Protein AF-A0A7W0HG84-F1 (afdb_monomer_lite)

Foldseek 3Di:
DADAPVQWDFDDDDPDGFTWGWYDDPQKIWTWTADPQGKIKIKIWHPPADPPRWTKIKIKIDDCDPDDDPPTDNDIDIDIDTHDDPDD

Sequence (88 aa):
SIDTQDGTADAVGGTSKAHITVRVVGNYLHLMQMDPYGALYVTTVFNTETRAGKLQAVHTRHEFTPVSVPGFTSRPEQYYGECETPAK

Structure (mmCIF, N/CA/C/O backbone):
data_AF-A0A7W0HG84-F1
#
_entry.id   AF-A0A7W0HG84-F1
#
loop_
_atom_site.group_PDB
_atom_site.id
_atom_site.type_symbol
_atom_site.label_atom_id
_atom_site.label_alt_id
_atom_site.label_comp_id
_atom_site.label_asym_id
_atom_site.label_entity_id
_atom_site.label_seq_id
_atom_site.pdbx_PDB_ins_code
_atom_site.Cartn_x
_atom_site.Cartn_y
_atom_site.Cartn_z
_atom_site.occupancy
_atom_site.B_iso_or_equiv
_atom_site.auth_seq_id
_atom_site.auth_comp_id
_atom_site.auth_asym_id
_atom_site.auth_atom_id
_atom_site.pdbx_PDB_model_num
ATOM 1 N N . SER A 1 1 ? -10.630 9.876 -1.877 1.00 66.00 1 SER A N 1
ATOM 2 C CA . SER A 1 1 ? -11.867 9.170 -1.479 1.00 66.00 1 SER A CA 1
ATOM 3 C C . SER A 1 1 ? -11.650 7.685 -1.711 1.00 66.00 1 SER A C 1
ATOM 5 O O . SER A 1 1 ? -10.906 7.368 -2.634 1.00 66.00 1 SER A O 1
ATOM 7 N N . ILE A 1 2 ? -12.219 6.807 -0.882 1.00 69.38 2 ILE A N 1
ATOM 8 C CA . ILE A 1 2 ? -12.126 5.346 -1.040 1.00 69.38 2 ILE A CA 1
ATOM 9 C C . ILE A 1 2 ? -13.540 4.821 -1.279 1.00 69.38 2 ILE A C 1
ATOM 11 O O . ILE A 1 2 ? -14.396 4.981 -0.412 1.00 69.38 2 ILE A O 1
ATOM 15 N N . ASP A 1 3 ? -13.765 4.201 -2.432 1.00 74.94 3 ASP A N 1
ATOM 16 C CA . ASP A 1 3 ? -15.002 3.514 -2.784 1.00 74.94 3 ASP A CA 1
ATOM 17 C C . ASP A 1 3 ? -14.790 1.999 -2.688 1.00 74.94 3 ASP A C 1
ATOM 19 O O . ASP A 1 3 ? -14.071 1.382 -3.477 1.00 74.94 3 ASP A O 1
ATOM 23 N N . THR A 1 4 ? -15.398 1.384 -1.680 1.00 71.69 4 THR A N 1
ATOM 24 C CA . THR A 1 4 ? -15.312 -0.063 -1.464 1.00 71.69 4 THR A CA 1
ATOM 25 C C . THR A 1 4 ? -16.371 -0.852 -2.232 1.00 71.69 4 THR A C 1
ATOM 27 O O . THR A 1 4 ? -16.252 -2.075 -2.295 1.00 71.69 4 THR A O 1
ATOM 30 N N . GLN A 1 5 ? -17.384 -0.193 -2.804 1.00 70.69 5 GLN A N 1
ATOM 31 C CA . GLN A 1 5 ? -18.432 -0.835 -3.600 1.00 70.69 5 GLN A CA 1
ATOM 32 C C . GLN A 1 5 ? -17.954 -1.044 -5.034 1.00 70.69 5 GLN A C 1
ATOM 34 O O . GLN A 1 5 ? -17.980 -2.170 -5.529 1.00 70.69 5 GLN A O 1
ATOM 39 N N . ASP A 1 6 ? -17.433 0.018 -5.645 1.00 70.94 6 ASP A N 1
ATOM 40 C CA . ASP A 1 6 ? -16.846 -0.033 -6.985 1.00 70.94 6 ASP A CA 1
ATOM 41 C C . ASP A 1 6 ? -15.391 -0.529 -6.953 1.00 70.94 6 ASP A C 1
ATOM 43 O O . ASP A 1 6 ? -14.810 -0.856 -7.988 1.00 70.94 6 ASP A O 1
ATOM 47 N N . GLY A 1 7 ? -14.795 -0.628 -5.759 1.00 76.50 7 GLY A N 1
ATOM 48 C CA . GLY A 1 7 ? -13.451 -1.164 -5.560 1.00 76.50 7 GLY A CA 1
ATOM 49 C C . GLY A 1 7 ? -12.367 -0.233 -6.094 1.00 76.50 7 GLY A C 1
ATOM 50 O O . GLY A 1 7 ? -11.363 -0.698 -6.640 1.00 76.50 7 GLY A O 1
ATOM 51 N N . THR A 1 8 ? -12.554 1.079 -5.943 1.00 76.75 8 THR A N 1
ATOM 52 C CA . THR A 1 8 ? -11.627 2.092 -6.453 1.00 76.75 8 THR A CA 1
ATOM 53 C C . THR A 1 8 ? -11.284 3.142 -5.402 1.00 76.75 8 THR A C 1
ATOM 55 O O . THR A 1 8 ? -12.058 3.447 -4.499 1.00 76.75 8 THR A O 1
ATOM 58 N N . ALA A 1 9 ? -10.088 3.711 -5.491 1.00 77.44 9 ALA A N 1
ATOM 59 C CA . ALA A 1 9 ? -9.722 4.903 -4.743 1.00 77.44 9 ALA A CA 1
ATOM 60 C C . ALA A 1 9 ? -8.857 5.823 -5.601 1.00 77.44 9 ALA A C 1
ATOM 62 O O . ALA A 1 9 ? -8.144 5.380 -6.502 1.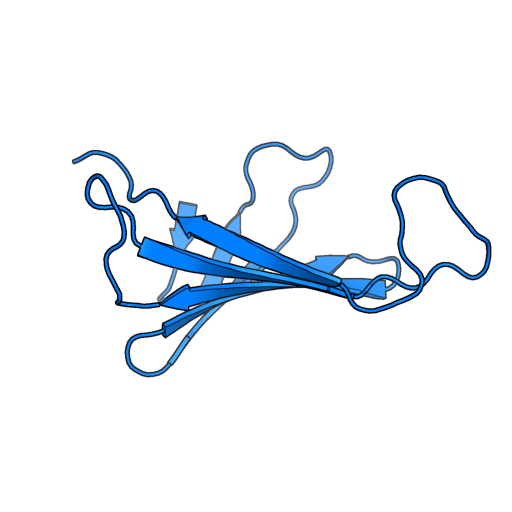00 77.44 9 ALA A O 1
ATOM 63 N N . ASP A 1 10 ? -8.894 7.105 -5.255 1.00 71.19 10 ASP A N 1
ATOM 64 C CA . ASP A 1 10 ? -8.002 8.112 -5.814 1.00 71.19 10 ASP A CA 1
ATOM 65 C C . ASP A 1 10 ? -6.996 8.550 -4.749 1.00 71.19 10 ASP A C 1
ATOM 67 O O . ASP A 1 10 ? -7.382 9.007 -3.662 1.00 71.19 10 ASP A O 1
ATOM 71 N N . ALA A 1 11 ? -5.706 8.454 -5.080 1.00 66.31 11 ALA A N 1
ATOM 72 C CA . ALA A 1 11 ? -4.647 9.081 -4.301 1.00 66.31 11 ALA A CA 1
ATOM 73 C C . ALA A 1 11 ? -4.728 10.609 -4.434 1.00 66.31 11 ALA A C 1
ATOM 75 O O . ALA A 1 11 ? -4.806 11.150 -5.538 1.00 66.31 11 ALA A O 1
ATOM 76 N N . VAL A 1 12 ? -4.653 11.315 -3.306 1.00 64.00 12 VAL A N 1
ATOM 77 C CA . VAL A 1 12 ? -4.535 12.777 -3.278 1.00 64.00 12 VAL A CA 1
ATOM 78 C C . VAL A 1 12 ? -3.074 13.116 -2.981 1.00 64.00 12 VAL A C 1
ATOM 80 O O . VAL A 1 12 ? -2.579 12.745 -1.922 1.00 64.00 12 VAL A O 1
ATOM 83 N N . GLY A 1 13 ? -2.383 13.803 -3.902 1.00 57.19 13 GLY A N 1
ATOM 84 C CA . GLY A 1 13 ? -1.034 14.343 -3.648 1.00 57.19 13 GLY A CA 1
ATOM 85 C C . GLY A 1 13 ? 0.125 13.845 -4.527 1.00 57.19 13 GLY A C 1
ATOM 86 O O . GLY A 1 13 ? 1.272 14.038 -4.140 1.00 57.19 13 GLY A O 1
ATOM 87 N N . GLY A 1 14 ? -0.127 13.251 -5.699 1.00 53.22 14 GLY A N 1
ATOM 88 C CA . GLY A 1 14 ? 0.913 12.866 -6.670 1.00 53.22 14 GLY A CA 1
ATOM 89 C C . GLY A 1 14 ? 0.697 13.477 -8.060 1.00 53.22 14 GLY A C 1
ATOM 90 O O . GLY A 1 14 ? -0.416 13.869 -8.404 1.00 53.22 14 GLY A O 1
ATOM 91 N N . THR A 1 15 ? 1.759 13.548 -8.872 1.00 45.56 15 THR A N 1
ATOM 92 C CA . THR A 1 15 ? 1.747 14.062 -10.261 1.00 45.56 15 THR A CA 1
ATOM 93 C C . THR A 1 15 ? 0.908 13.228 -11.234 1.00 45.56 15 THR A C 1
ATOM 95 O O . THR A 1 15 ? 0.625 13.688 -12.338 1.00 45.56 15 THR A O 1
ATOM 98 N N . SER A 1 16 ? 0.453 12.041 -10.838 1.00 51.81 16 SER A N 1
ATOM 99 C CA . SER A 1 16 ? -0.508 11.234 -11.584 1.00 51.81 16 SER A CA 1
ATOM 100 C C . SER A 1 16 ? -1.645 10.791 -10.663 1.00 51.81 16 SER A C 1
ATOM 102 O O . SER A 1 16 ? -1.425 10.375 -9.525 1.00 51.81 16 SER A O 1
ATOM 104 N N . LYS A 1 17 ? -2.886 10.874 -11.162 1.00 54.00 17 LYS A N 1
ATOM 105 C CA . LYS A 1 17 ? -4.010 10.149 -10.565 1.00 54.00 17 LYS A CA 1
ATOM 106 C C . LYS A 1 17 ? -3.692 8.666 -10.692 1.00 54.00 17 LYS A C 1
ATOM 108 O O . LYS A 1 17 ? -3.793 8.106 -11.782 1.00 54.00 17 LYS A O 1
ATOM 113 N N . ALA A 1 18 ? -3.243 8.056 -9.608 1.00 64.12 18 ALA A N 1
ATOM 114 C CA . ALA A 1 18 ? -3.005 6.632 -9.596 1.00 64.12 18 ALA A CA 1
ATOM 115 C C . ALA A 1 18 ? -4.349 5.930 -9.391 1.00 64.12 18 ALA A C 1
ATOM 117 O O . ALA A 1 18 ? -5.040 6.198 -8.408 1.00 64.12 18 ALA A O 1
ATOM 118 N N . HIS A 1 19 ? -4.738 5.072 -10.335 1.00 70.25 19 HIS A N 1
ATOM 119 C CA . HIS A 1 19 ? -5.926 4.243 -10.178 1.00 70.25 19 HIS A CA 1
ATOM 120 C C . HIS A 1 19 ? -5.621 3.179 -9.122 1.00 70.25 19 HIS A C 1
ATOM 122 O O . HIS A 1 19 ? -4.791 2.295 -9.346 1.00 70.25 19 HIS A O 1
ATOM 128 N N . ILE A 1 20 ? -6.245 3.299 -7.951 1.00 85.00 20 ILE A N 1
ATOM 129 C CA . ILE A 1 20 ? -6.065 2.347 -6.858 1.00 85.00 20 ILE A CA 1
ATOM 130 C C . ILE A 1 20 ? -7.216 1.355 -6.908 1.00 85.00 20 ILE A C 1
ATOM 132 O O . ILE A 1 20 ? -8.376 1.742 -6.809 1.00 85.00 20 ILE A O 1
ATOM 136 N N . THR A 1 21 ? -6.893 0.071 -7.007 1.00 89.12 21 THR A N 1
ATOM 137 C CA . THR A 1 21 ? -7.854 -1.006 -6.773 1.00 89.12 21 THR A CA 1
ATOM 138 C C . THR A 1 21 ? -8.033 -1.198 -5.274 1.00 89.12 21 THR A C 1
ATOM 140 O O . THR A 1 21 ? -7.063 -1.385 -4.538 1.00 89.12 21 THR A O 1
ATOM 143 N N . VAL A 1 22 ? -9.279 -1.177 -4.820 1.00 90.69 22 VAL A N 1
ATOM 144 C CA . VAL A 1 22 ? -9.653 -1.327 -3.416 1.00 90.69 22 VAL A CA 1
ATOM 145 C C . VAL A 1 22 ? -10.387 -2.640 -3.233 1.00 90.69 22 VAL A C 1
ATOM 147 O O . VAL A 1 22 ? -11.297 -2.973 -3.988 1.00 90.69 22 VAL A O 1
ATOM 150 N N . ARG A 1 23 ? -10.019 -3.390 -2.195 1.00 91.69 23 ARG A N 1
ATOM 151 C CA . ARG A 1 23 ? -10.743 -4.602 -1.824 1.00 91.69 23 ARG A CA 1
ATOM 152 C C . ARG A 1 23 ? -10.844 -4.744 -0.319 1.00 91.69 23 ARG A C 1
ATOM 154 O O . ARG A 1 23 ? -9.840 -4.680 0.385 1.00 91.69 23 ARG A O 1
ATOM 161 N N . VAL A 1 24 ? -12.057 -5.005 0.155 1.00 89.19 24 VAL A N 1
ATOM 162 C CA . VAL A 1 24 ? -12.304 -5.423 1.535 1.00 89.19 24 VAL A CA 1
ATOM 163 C C . VAL A 1 24 ? -12.432 -6.941 1.555 1.00 89.19 24 VAL A C 1
ATOM 165 O O . VAL A 1 24 ? -13.243 -7.510 0.824 1.00 89.19 24 VAL A O 1
ATOM 168 N N . VAL A 1 25 ? -11.610 -7.607 2.364 1.00 91.94 25 VAL A N 1
ATOM 169 C CA . VAL A 1 25 ? -11.682 -9.058 2.578 1.00 91.94 25 VAL A CA 1
ATOM 170 C C . VAL A 1 25 ? -11.686 -9.317 4.079 1.00 91.94 25 VAL A C 1
ATOM 172 O O . VAL A 1 25 ? -10.717 -9.020 4.775 1.00 91.94 25 VAL A O 1
ATOM 175 N N . GLY A 1 26 ? -12.796 -9.849 4.594 1.00 91.12 26 GLY A N 1
ATOM 176 C CA . GLY A 1 26 ? -13.015 -9.928 6.038 1.00 91.12 26 GLY A CA 1
ATOM 177 C C . GLY A 1 26 ? -13.002 -8.530 6.665 1.00 91.12 26 GLY A C 1
ATOM 178 O O . GLY A 1 26 ? -13.747 -7.658 6.228 1.00 91.12 26 GLY A O 1
ATOM 179 N N . ASN A 1 27 ? -12.121 -8.319 7.647 1.00 90.38 27 ASN A N 1
ATOM 180 C CA . ASN A 1 27 ? -11.953 -7.040 8.352 1.00 90.38 27 ASN A CA 1
ATOM 181 C C . ASN A 1 27 ? -10.696 -6.270 7.906 1.00 90.38 27 ASN A C 1
ATOM 183 O O . ASN A 1 27 ? -10.169 -5.453 8.663 1.00 90.38 27 ASN A O 1
ATOM 187 N N . TYR A 1 28 ? -10.182 -6.562 6.710 1.00 92.00 28 TYR A N 1
ATOM 188 C CA . TYR A 1 28 ? -8.977 -5.940 6.169 1.00 92.00 28 TYR A CA 1
ATOM 189 C C . TYR A 1 28 ? -9.311 -5.144 4.912 1.00 92.00 28 TYR A C 1
ATOM 191 O O . TYR A 1 28 ? -10.027 -5.626 4.030 1.00 92.00 28 TYR A O 1
ATOM 199 N N . LEU A 1 29 ? -8.773 -3.927 4.835 1.00 92.81 29 LEU A N 1
ATOM 200 C CA . LEU A 1 29 ? -8.859 -3.073 3.656 1.00 92.81 29 LEU A CA 1
ATOM 201 C C . LEU A 1 29 ? -7.525 -3.126 2.917 1.00 92.81 29 LEU A C 1
ATOM 203 O O . LEU A 1 29 ? -6.489 -2.752 3.464 1.00 92.81 29 LEU A O 1
ATOM 207 N N . HIS A 1 30 ? -7.565 -3.559 1.664 1.00 92.56 30 HIS A N 1
ATOM 208 C CA . HIS A 1 30 ? -6.412 -3.604 0.781 1.00 92.56 30 HIS A CA 1
ATOM 209 C C . HIS A 1 30 ? -6.537 -2.516 -0.281 1.00 92.56 30 HIS A C 1
ATOM 211 O O . HIS A 1 30 ? -7.559 -2.420 -0.962 1.00 92.56 30 HIS A O 1
ATOM 217 N N . LEU A 1 31 ? -5.481 -1.723 -0.431 1.00 92.19 31 LEU A N 1
ATOM 218 C CA . LEU A 1 31 ? -5.323 -0.726 -1.479 1.00 92.19 31 LEU A CA 1
ATOM 219 C C . LEU A 1 31 ? -4.138 -1.138 -2.344 1.00 92.19 31 LEU A C 1
ATOM 221 O O . LEU A 1 31 ? -3.021 -1.255 -1.840 1.00 92.19 31 LEU A O 1
ATOM 225 N N . MET A 1 32 ? -4.382 -1.368 -3.628 1.00 91.12 32 MET A N 1
ATOM 226 C CA . MET A 1 32 ? -3.372 -1.783 -4.592 1.00 91.12 32 MET A CA 1
ATOM 227 C C . MET A 1 32 ? -3.237 -0.726 -5.679 1.00 91.12 32 MET A C 1
ATOM 229 O O . MET A 1 32 ? -4.185 -0.450 -6.410 1.00 91.12 32 MET A O 1
ATOM 233 N N . GLN A 1 33 ? -2.044 -0.160 -5.797 1.00 88.12 33 GLN A N 1
ATOM 234 C CA . GLN A 1 33 ? -1.698 0.803 -6.829 1.00 88.12 33 GLN A CA 1
ATOM 235 C C . GLN A 1 33 ? -0.683 0.178 -7.778 1.00 88.12 33 GLN A C 1
ATOM 237 O O . GLN A 1 33 ? 0.355 -0.323 -7.344 1.00 88.12 33 GLN A O 1
ATOM 242 N N . MET A 1 34 ? -0.976 0.247 -9.072 1.00 85.62 34 MET A N 1
ATOM 243 C CA . MET A 1 34 ? -0.077 -0.188 -10.136 1.00 85.62 34 MET A CA 1
ATOM 244 C C . MET A 1 34 ? 0.388 1.034 -10.914 1.00 85.62 34 MET A C 1
ATOM 246 O O . MET A 1 34 ? -0.415 1.897 -11.269 1.00 85.62 34 MET A O 1
ATOM 250 N N . ASP A 1 35 ? 1.684 1.098 -11.175 1.00 79.69 35 ASP A N 1
ATOM 251 C CA . ASP A 1 35 ? 2.299 2.136 -11.986 1.00 79.69 35 ASP A CA 1
ATOM 252 C C . ASP A 1 35 ? 2.663 1.575 -13.381 1.00 79.69 35 ASP A C 1
ATOM 254 O O . ASP A 1 35 ? 3.077 0.415 -13.484 1.00 79.69 35 ASP A O 1
ATOM 258 N N . PRO A 1 36 ? 2.518 2.356 -14.472 1.00 78.38 36 PRO A N 1
ATOM 259 C CA . PRO A 1 36 ? 2.816 1.902 -15.836 1.00 78.38 36 PRO A CA 1
ATOM 260 C C . PRO A 1 36 ? 4.274 1.475 -16.068 1.00 78.38 36 PRO A C 1
ATOM 262 O O . PRO A 1 36 ? 4.548 0.794 -17.055 1.00 78.38 36 PRO A O 1
ATOM 265 N N . TYR A 1 37 ? 5.205 1.835 -15.182 1.00 77.94 37 TYR A N 1
ATOM 266 C CA . TYR A 1 37 ? 6.608 1.425 -15.230 1.00 77.94 37 TYR A CA 1
ATOM 267 C C . TYR A 1 37 ? 6.887 0.133 -14.441 1.00 77.94 37 TYR A C 1
ATOM 269 O O . TYR A 1 37 ? 8.042 -0.255 -14.281 1.00 77.94 37 TYR A O 1
ATOM 277 N N . GLY A 1 38 ? 5.839 -0.563 -13.982 1.00 78.19 38 GLY A N 1
ATOM 278 C CA . GLY A 1 38 ? 5.930 -1.887 -13.361 1.00 78.19 38 GLY A CA 1
ATOM 279 C C . GLY A 1 38 ? 6.055 -1.875 -11.838 1.00 78.19 38 GLY A C 1
ATOM 280 O O . GLY A 1 38 ? 6.184 -2.944 -11.242 1.00 78.19 38 GLY A O 1
ATOM 281 N N . ALA A 1 39 ? 5.998 -0.703 -11.198 1.00 84.25 39 ALA A N 1
ATOM 282 C CA . ALA A 1 39 ? 5.949 -0.624 -9.744 1.00 84.25 39 ALA A CA 1
ATOM 283 C C . ALA A 1 39 ? 4.567 -1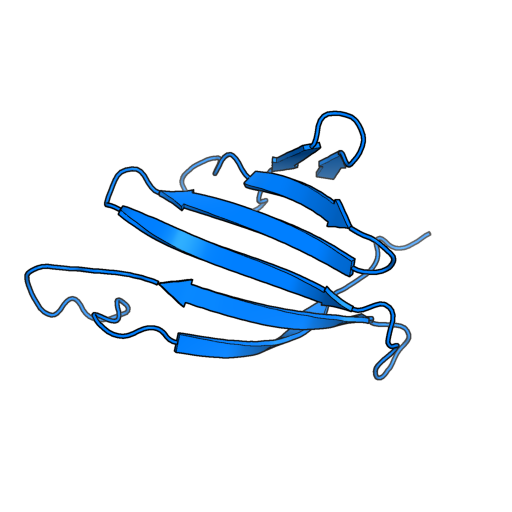.030 -9.205 1.00 84.25 39 ALA A C 1
ATOM 285 O O . ALA A 1 39 ? 3.523 -0.694 -9.772 1.00 84.25 39 ALA A O 1
ATOM 286 N N . LEU A 1 40 ? 4.572 -1.740 -8.079 1.00 86.81 40 LEU A N 1
ATOM 287 C CA . LEU A 1 40 ? 3.387 -2.181 -7.356 1.00 86.81 40 LEU A CA 1
ATOM 288 C C . LEU A 1 40 ? 3.477 -1.720 -5.902 1.00 86.81 40 LEU A C 1
ATOM 290 O O . LEU A 1 40 ? 4.418 -2.061 -5.183 1.00 86.81 40 LEU A O 1
ATOM 294 N N . TYR A 1 41 ? 2.457 -0.995 -5.458 1.00 87.94 41 TYR A N 1
ATOM 295 C CA . TYR A 1 41 ? 2.318 -0.557 -4.076 1.00 87.94 41 TYR A CA 1
ATOM 296 C C . TYR A 1 41 ? 1.079 -1.193 -3.465 1.00 87.94 41 TYR A C 1
ATOM 298 O O . TYR A 1 41 ? -0.004 -1.155 -4.052 1.00 87.94 41 TYR A O 1
ATOM 306 N N . VAL A 1 42 ? 1.233 -1.762 -2.273 1.00 91.69 42 VAL A N 1
ATOM 307 C CA . VAL A 1 42 ? 0.132 -2.385 -1.539 1.00 91.69 42 VAL A CA 1
ATOM 308 C C . VAL A 1 42 ? 0.085 -1.813 -0.135 1.00 91.69 42 VAL A C 1
ATOM 310 O O . VAL A 1 42 ? 1.053 -1.920 0.612 1.00 91.69 42 VAL A O 1
ATOM 313 N N . THR A 1 43 ? -1.058 -1.254 0.247 1.00 93.19 43 THR A N 1
ATOM 314 C CA . THR A 1 43 ? -1.343 -0.876 1.633 1.00 93.19 43 THR A CA 1
ATOM 315 C C . THR A 1 43 ? -2.429 -1.788 2.176 1.00 93.19 43 THR A C 1
ATOM 317 O O . THR A 1 43 ? -3.509 -1.879 1.599 1.00 93.19 43 THR A O 1
ATOM 320 N N . THR A 1 44 ? -2.158 -2.457 3.293 1.00 94.88 44 THR A N 1
ATOM 321 C CA . THR A 1 44 ? -3.169 -3.200 4.052 1.00 94.88 44 THR A CA 1
ATOM 322 C C . THR A 1 44 ? -3.449 -2.470 5.352 1.00 94.88 44 THR A C 1
ATOM 324 O O . THR A 1 44 ? -2.530 -2.241 6.138 1.00 94.88 44 THR A O 1
ATOM 327 N N . VAL A 1 45 ? -4.710 -2.118 5.576 1.00 94.69 45 VAL A N 1
ATOM 328 C CA . VAL A 1 45 ? -5.198 -1.553 6.834 1.00 94.69 45 VAL A CA 1
ATOM 329 C C . VAL A 1 45 ? -5.893 -2.656 7.620 1.00 94.69 45 VAL A C 1
ATOM 331 O O . VAL A 1 45 ? -6.736 -3.386 7.091 1.00 94.69 45 VAL A O 1
ATOM 334 N N . PHE A 1 46 ? -5.515 -2.777 8.885 1.00 93.81 46 PHE A N 1
ATOM 335 C CA . PHE A 1 46 ? -6.015 -3.778 9.811 1.00 93.81 46 PHE A CA 1
ATOM 336 C C . PHE A 1 46 ? -7.050 -3.144 10.733 1.00 93.81 46 PHE A C 1
ATOM 338 O O . PHE A 1 46 ? -6.887 -2.002 11.158 1.00 93.81 46 PHE A O 1
ATOM 345 N N . ASN A 1 47 ? -8.081 -3.904 11.105 1.00 90.38 47 ASN A N 1
ATOM 346 C CA . ASN A 1 47 ? -9.021 -3.516 12.159 1.00 90.38 47 ASN A CA 1
ATOM 347 C C . ASN A 1 47 ? -8.400 -3.678 13.564 1.00 90.38 47 ASN A C 1
ATOM 349 O O . ASN A 1 47 ? -8.933 -4.372 14.427 1.00 90.38 47 ASN A O 1
ATOM 353 N N . THR A 1 48 ? -7.224 -3.087 13.747 1.00 90.94 48 THR A N 1
ATOM 354 C CA . THR A 1 48 ? -6.486 -3.023 15.004 1.00 90.94 48 THR A CA 1
ATOM 355 C C . THR A 1 48 ? -6.207 -1.553 15.264 1.00 90.94 48 THR A C 1
ATOM 357 O O . THR A 1 48 ? -5.463 -0.929 14.504 1.00 90.94 48 THR A O 1
ATOM 360 N N . GLU A 1 49 ? -6.804 -0.994 16.313 1.00 87.75 49 GLU A N 1
ATOM 361 C CA . GLU A 1 49 ? -6.524 0.384 16.706 1.00 87.75 49 GLU A CA 1
ATOM 362 C C . GLU A 1 49 ? -5.102 0.517 17.265 1.00 87.75 49 GLU A C 1
ATOM 364 O O . GLU A 1 49 ? -4.625 -0.310 18.046 1.00 87.75 49 GLU A O 1
ATOM 369 N N . THR A 1 50 ? -4.424 1.584 16.857 1.00 86.31 50 THR A N 1
ATOM 370 C CA . THR A 1 50 ? -3.163 2.044 17.428 1.00 86.31 50 THR A CA 1
ATOM 371 C C . THR A 1 50 ? -3.437 3.236 18.354 1.00 86.31 50 THR A C 1
ATOM 373 O O . THR A 1 50 ? -4.470 3.303 19.022 1.00 86.31 50 THR A O 1
ATOM 376 N N . ARG A 1 51 ? -2.503 4.186 18.478 1.00 85.00 51 ARG A N 1
ATOM 377 C CA . ARG A 1 51 ? -2.700 5.361 19.335 1.00 85.00 51 ARG A CA 1
ATOM 378 C C . ARG A 1 51 ? -3.613 6.379 18.645 1.00 85.00 51 ARG A C 1
ATOM 380 O O . ARG A 1 51 ? -3.644 6.481 17.425 1.00 85.00 51 ARG A O 1
ATOM 387 N N . ALA A 1 52 ? -4.324 7.171 19.450 1.00 82.19 52 ALA A N 1
ATOM 388 C CA . ALA A 1 52 ? -5.154 8.287 18.983 1.00 82.19 52 ALA A CA 1
ATOM 389 C C . ALA A 1 52 ? -6.269 7.904 17.981 1.00 82.19 52 ALA A C 1
ATOM 391 O O . ALA A 1 52 ? -6.621 8.709 17.124 1.00 82.19 52 ALA A O 1
ATOM 392 N N . GLY A 1 53 ? -6.830 6.692 18.093 1.00 82.25 53 GLY A N 1
ATOM 393 C CA . GLY A 1 53 ? -7.951 6.243 17.254 1.00 82.25 53 GLY A CA 1
ATOM 394 C C . GLY A 1 53 ? -7.575 5.950 15.799 1.00 82.25 53 GLY A C 1
ATOM 395 O O . GLY A 1 53 ? -8.446 5.920 14.935 1.00 82.25 53 GLY A O 1
ATOM 396 N N . LYS A 1 54 ? -6.282 5.769 15.511 1.00 87.44 54 LYS A N 1
ATOM 397 C CA . LYS A 1 54 ? -5.794 5.388 14.182 1.00 87.44 54 LYS A CA 1
ATOM 398 C C . LYS A 1 54 ? -5.806 3.873 14.015 1.00 87.44 54 LYS A C 1
ATOM 400 O O . LYS A 1 54 ? -5.786 3.137 14.997 1.00 87.44 54 LYS A O 1
ATOM 405 N N . LEU A 1 55 ? -5.820 3.403 12.771 1.00 91.44 55 LEU A N 1
ATOM 406 C CA . LEU A 1 55 ? -5.751 1.973 12.461 1.00 91.44 55 LEU A CA 1
ATOM 407 C C . LEU A 1 55 ? -4.333 1.563 12.079 1.00 91.44 55 LEU A C 1
ATOM 409 O O . LEU A 1 55 ? -3.620 2.312 11.413 1.00 91.44 55 LEU A O 1
ATOM 413 N N . GLN A 1 56 ? -3.933 0.351 12.446 1.00 92.44 56 GLN A N 1
ATOM 414 C CA . GLN A 1 56 ? -2.659 -0.211 12.016 1.00 92.44 56 GLN A CA 1
ATOM 415 C C . GLN A 1 56 ? -2.649 -0.387 10.494 1.00 92.44 56 GLN A C 1
ATOM 417 O O . GLN A 1 56 ? -3.595 -0.922 9.911 1.00 92.44 56 GLN A O 1
ATOM 422 N N . ALA A 1 57 ? -1.551 0.007 9.852 1.00 94.06 57 ALA A N 1
ATOM 423 C CA . ALA A 1 57 ? -1.359 -0.168 8.422 1.00 94.06 57 ALA A CA 1
ATOM 424 C C . ALA A 1 57 ? 0.037 -0.705 8.095 1.00 94.06 57 ALA A C 1
ATOM 426 O O . ALA A 1 57 ? 1.033 -0.380 8.744 1.00 94.06 57 ALA A O 1
ATOM 427 N N . VAL A 1 58 ? 0.105 -1.524 7.052 1.00 93.19 58 VAL A N 1
ATOM 428 C CA . VAL A 1 58 ? 1.354 -2.000 6.457 1.00 93.19 58 VAL A CA 1
ATOM 429 C C . VAL A 1 58 ? 1.378 -1.562 5.007 1.00 93.19 58 VAL A C 1
ATOM 431 O O . VAL A 1 58 ? 0.437 -1.843 4.267 1.00 93.19 58 VAL A O 1
ATOM 434 N N . HIS A 1 59 ? 2.458 -0.898 4.609 1.00 91.19 59 HIS A N 1
ATOM 435 C CA . HIS A 1 59 ? 2.703 -0.479 3.239 1.00 91.19 59 HIS A CA 1
ATOM 436 C C . HIS A 1 59 ? 3.888 -1.252 2.661 1.00 91.19 59 HIS A C 1
ATOM 438 O O . HIS A 1 59 ? 4.963 -1.302 3.258 1.00 91.19 59 HIS A O 1
ATOM 444 N N . THR A 1 60 ? 3.700 -1.848 1.492 1.00 87.12 60 THR A N 1
ATOM 445 C CA . THR A 1 60 ? 4.728 -2.589 0.766 1.00 87.12 60 THR A CA 1
ATOM 446 C C . THR A 1 60 ? 4.937 -1.962 -0.598 1.00 87.12 60 THR A C 1
ATOM 448 O O . THR A 1 60 ? 3.977 -1.644 -1.300 1.00 87.12 60 THR A O 1
ATOM 451 N N . ARG A 1 61 ? 6.207 -1.827 -0.972 1.00 86.94 61 ARG A N 1
ATOM 452 C CA . ARG A 1 61 ? 6.646 -1.259 -2.239 1.00 86.94 61 ARG A CA 1
ATOM 453 C C . ARG A 1 61 ? 7.457 -2.289 -3.006 1.00 86.94 61 ARG A C 1
ATOM 455 O O . ARG A 1 61 ? 8.459 -2.798 -2.504 1.00 86.94 61 ARG A O 1
ATOM 462 N N . HIS A 1 62 ? 7.007 -2.605 -4.211 1.00 84.44 62 HIS A N 1
ATOM 463 C CA . HIS A 1 62 ? 7.696 -3.475 -5.147 1.00 84.44 62 HIS A CA 1
ATOM 464 C C . HIS A 1 62 ? 8.031 -2.664 -6.392 1.00 84.44 62 HIS A C 1
ATOM 466 O O . HIS A 1 62 ? 7.183 -2.439 -7.249 1.00 84.44 62 HIS A O 1
ATOM 472 N N . GLU A 1 63 ? 9.265 -2.189 -6.460 1.00 81.38 63 GLU A N 1
ATOM 473 C CA . GLU A 1 63 ? 9.779 -1.425 -7.587 1.00 81.38 63 GLU A CA 1
ATOM 474 C C . GLU A 1 63 ? 10.881 -2.248 -8.263 1.00 81.38 63 GLU A C 1
ATOM 476 O O . GLU A 1 63 ? 11.641 -2.972 -7.617 1.00 81.38 63 GLU A O 1
ATOM 481 N N . PHE A 1 64 ? 10.956 -2.170 -9.588 1.00 73.19 64 PHE A N 1
ATOM 482 C CA . PHE A 1 64 ? 12.097 -2.680 -10.332 1.00 73.19 64 PHE A CA 1
ATOM 483 C C . PHE A 1 64 ? 12.560 -1.606 -11.300 1.00 73.19 64 PHE A C 1
ATOM 485 O O . PHE A 1 64 ? 11.824 -1.191 -12.191 1.00 73.19 64 PHE A O 1
ATOM 492 N N . THR A 1 65 ? 13.807 -1.185 -11.144 1.00 69.56 65 THR A N 1
ATOM 493 C CA . THR A 1 65 ? 14.492 -0.345 -12.119 1.00 69.56 65 THR A CA 1
ATOM 494 C C . THR A 1 65 ? 15.719 -1.102 -12.634 1.00 69.56 65 THR A C 1
ATOM 496 O O . THR A 1 65 ? 16.448 -1.694 -11.833 1.00 69.56 65 THR A O 1
ATOM 499 N N . PRO A 1 66 ? 15.984 -1.101 -13.956 1.00 67.69 66 PRO A N 1
ATOM 500 C CA . PRO A 1 66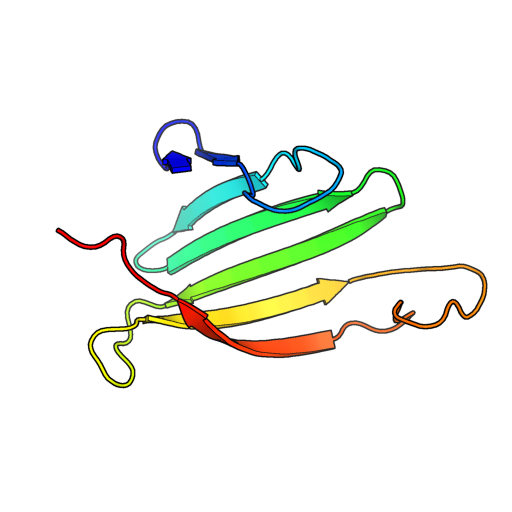 ? 17.142 -1.792 -14.533 1.00 67.69 66 PRO A CA 1
ATOM 501 C C . PRO A 1 66 ? 18.479 -1.135 -14.151 1.00 67.69 66 PRO A C 1
ATOM 503 O O . PRO A 1 66 ? 19.534 -1.749 -14.276 1.00 67.69 66 PRO A O 1
ATOM 506 N N . VAL A 1 67 ? 18.432 0.114 -13.683 1.00 70.25 67 VAL A N 1
ATOM 507 C CA . VAL A 1 67 ? 19.562 0.878 -13.149 1.00 70.25 67 VAL A CA 1
ATOM 508 C C . VAL A 1 67 ? 19.228 1.347 -11.734 1.00 70.25 67 VAL A C 1
ATOM 510 O O . VAL A 1 67 ? 18.059 1.587 -11.432 1.00 70.25 67 VAL A O 1
ATOM 513 N N . SER A 1 68 ? 20.231 1.502 -10.865 1.00 68.88 68 SER A N 1
ATOM 514 C CA . SER A 1 68 ? 20.022 2.113 -9.546 1.00 68.88 68 SER A CA 1
ATOM 515 C C . SER A 1 68 ? 19.607 3.573 -9.708 1.00 68.88 68 SER A C 1
ATOM 517 O O . SER A 1 68 ? 20.420 4.404 -10.113 1.00 68.88 68 SER A O 1
ATOM 519 N N . VAL A 1 69 ? 18.358 3.886 -9.367 1.00 68.69 69 VAL A N 1
ATOM 520 C CA . VAL A 1 69 ? 17.847 5.259 -9.320 1.00 68.69 69 VAL A CA 1
ATOM 521 C C . VAL A 1 69 ? 17.684 5.659 -7.852 1.00 68.69 69 VAL A C 1
ATOM 523 O O . VAL A 1 69 ? 16.999 4.953 -7.113 1.00 68.69 69 VAL A O 1
ATOM 526 N N . PRO A 1 70 ? 18.286 6.770 -7.391 1.00 71.75 70 PRO A N 1
ATOM 527 C CA . PRO A 1 70 ? 18.075 7.262 -6.032 1.00 71.75 70 PRO A CA 1
ATOM 528 C C . PRO A 1 70 ? 16.579 7.428 -5.717 1.00 71.75 70 PRO A C 1
ATOM 530 O O . PRO A 1 70 ? 15.855 8.069 -6.473 1.00 71.75 70 PRO A O 1
ATOM 533 N N . GLY A 1 71 ? 16.120 6.845 -4.606 1.00 69.56 71 GLY A N 1
ATOM 534 C CA . GLY A 1 71 ? 14.710 6.867 -4.185 1.00 69.56 71 GLY A CA 1
ATOM 535 C C . GLY A 1 71 ? 13.868 5.676 -4.664 1.00 69.56 71 GLY A C 1
ATOM 536 O O . GLY A 1 71 ? 12.795 5.442 -4.103 1.00 69.56 71 GLY A O 1
ATOM 537 N N . PHE A 1 72 ? 14.380 4.892 -5.617 1.00 63.12 72 PHE A N 1
ATOM 538 C CA . PHE A 1 72 ? 13.788 3.634 -6.066 1.00 63.12 72 PHE A CA 1
ATOM 539 C C . PHE A 1 72 ? 14.570 2.457 -5.503 1.00 63.12 72 PHE A C 1
ATOM 541 O O . PHE A 1 72 ? 15.796 2.495 -5.371 1.00 63.12 72 PHE A O 1
ATOM 548 N N . THR A 1 73 ? 13.855 1.392 -5.181 1.00 61.75 73 THR A N 1
ATOM 549 C CA . THR A 1 73 ? 14.451 0.167 -4.653 1.00 61.75 73 THR A CA 1
ATOM 550 C C . THR A 1 73 ? 14.250 -0.971 -5.644 1.00 61.75 73 THR A C 1
ATOM 552 O O . THR A 1 73 ? 13.125 -1.279 -6.002 1.00 61.75 73 THR A O 1
ATOM 555 N N . SER A 1 74 ? 15.322 -1.656 -6.058 1.00 60.28 74 SER A N 1
ATOM 556 C CA . SER A 1 74 ? 15.215 -2.905 -6.838 1.00 60.28 74 SER A CA 1
ATOM 557 C C . SER A 1 74 ? 14.880 -4.130 -5.964 1.00 60.28 74 SER A C 1
ATOM 559 O O . SER A 1 74 ? 15.028 -5.270 -6.408 1.00 60.28 74 SER A O 1
ATOM 561 N N . ARG A 1 75 ? 14.512 -3.930 -4.689 1.00 66.50 75 ARG A N 1
ATOM 562 C CA . ARG A 1 75 ? 14.155 -4.975 -3.715 1.00 66.50 75 ARG A CA 1
ATOM 563 C C . ARG A 1 75 ? 12.803 -4.636 -3.063 1.00 66.50 75 ARG A C 1
ATOM 565 O O . ARG A 1 75 ? 12.540 -3.466 -2.804 1.00 66.50 75 ARG A O 1
ATOM 572 N N . PRO A 1 76 ? 11.942 -5.618 -2.754 1.00 69.50 76 PRO A N 1
ATOM 573 C CA . PRO A 1 76 ? 10.706 -5.335 -2.029 1.00 69.50 76 PRO A CA 1
ATOM 574 C C . PRO A 1 76 ? 10.995 -4.702 -0.659 1.00 69.50 76 PRO A C 1
ATOM 576 O O . PRO A 1 76 ? 11.804 -5.232 0.104 1.00 69.50 76 PRO A O 1
ATOM 579 N N . GLU A 1 77 ? 10.322 -3.599 -0.342 1.00 78.19 77 GLU A N 1
ATOM 580 C CA . GLU A 1 77 ? 10.409 -2.915 0.955 1.00 78.19 77 GLU A CA 1
ATOM 581 C C . GLU A 1 77 ? 9.067 -2.979 1.695 1.00 78.19 77 GLU A C 1
ATOM 583 O O . GLU A 1 77 ? 8.005 -2.904 1.073 1.00 78.19 77 GLU A O 1
ATOM 588 N N . GLN A 1 78 ? 9.108 -3.092 3.028 1.00 78.69 78 GLN A N 1
ATOM 589 C CA . GLN A 1 78 ? 7.927 -3.106 3.896 1.00 78.69 78 GLN A CA 1
ATOM 590 C C . GLN A 1 78 ? 8.056 -2.055 4.999 1.00 78.69 78 GLN A C 1
ATOM 592 O O . GLN A 1 78 ? 9.056 -2.003 5.714 1.00 78.69 78 GLN A O 1
ATOM 597 N N . TYR A 1 79 ? 6.999 -1.268 5.166 1.00 83.38 79 TYR A N 1
ATOM 598 C CA . TYR A 1 79 ? 6.889 -0.181 6.124 1.00 83.38 79 TYR A CA 1
ATOM 599 C C . TYR A 1 79 ? 5.659 -0.392 7.008 1.00 83.38 79 TYR A C 1
ATOM 601 O O . TYR A 1 79 ? 4.585 -0.752 6.524 1.00 83.38 79 TYR A O 1
ATOM 609 N N . TYR A 1 80 ? 5.811 -0.152 8.308 1.00 84.56 80 TYR A N 1
ATOM 610 C CA . TYR A 1 80 ? 4.719 -0.200 9.280 1.00 84.56 80 TYR A CA 1
ATOM 611 C C . TYR A 1 80 ? 4.308 1.226 9.640 1.00 84.56 80 TYR A C 1
ATOM 613 O O . TYR A 1 80 ? 5.169 2.079 9.855 1.00 84.56 80 TYR A O 1
ATOM 621 N N . GLY A 1 81 ? 3.007 1.485 9.709 1.00 85.50 81 GLY A N 1
ATOM 622 C CA . GLY A 1 81 ? 2.480 2.814 9.987 1.00 85.50 81 GLY A CA 1
ATOM 623 C C . GLY A 1 81 ? 1.041 2.794 10.486 1.00 85.50 81 GLY A C 1
ATOM 624 O O . GLY A 1 81 ? 0.520 1.763 10.916 1.00 85.50 81 GLY A O 1
ATOM 625 N N . GLU A 1 82 ? 0.408 3.961 10.428 1.00 85.31 82 GLU A N 1
ATOM 626 C CA . GLU A 1 82 ? -0.956 4.190 10.898 1.00 85.31 82 GLU A CA 1
ATOM 627 C C . GLU A 1 82 ? -1.803 4.805 9.775 1.00 85.31 82 GLU A C 1
ATOM 629 O O . GLU A 1 82 ? -1.301 5.589 8.968 1.00 85.31 82 GLU A O 1
ATOM 634 N N . CYS A 1 83 ? -3.087 4.456 9.720 1.00 77.69 83 CYS A N 1
ATOM 635 C CA . CYS A 1 83 ? -4.066 5.013 8.793 1.00 77.69 83 CYS A CA 1
ATOM 636 C C . CYS A 1 83 ? -5.020 5.951 9.541 1.00 77.69 83 CYS A C 1
ATOM 638 O O . CYS A 1 83 ? -5.599 5.575 10.564 1.00 77.69 83 CYS A O 1
ATOM 640 N N . GLU A 1 84 ? -5.170 7.175 9.031 1.00 79.56 84 GLU A N 1
ATOM 641 C CA . GLU A 1 84 ? -6.097 8.169 9.569 1.00 79.56 84 GLU A CA 1
ATOM 642 C C . GLU A 1 84 ? -7.499 7.950 9.004 1.00 79.56 84 GLU A C 1
ATOM 644 O O . GLU A 1 84 ? -7.699 7.899 7.789 1.00 79.56 84 GLU A O 1
ATOM 649 N N . THR A 1 85 ? -8.485 7.838 9.889 1.00 67.31 85 THR A N 1
ATOM 650 C CA . THR A 1 85 ? -9.890 7.846 9.489 1.00 67.31 85 THR A CA 1
ATOM 651 C C . THR A 1 85 ? -10.330 9.284 9.215 1.00 67.31 85 THR A C 1
ATOM 653 O O . THR A 1 85 ?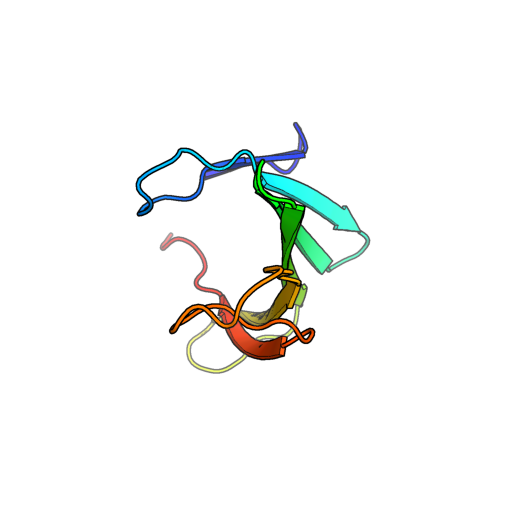 -9.949 10.175 9.980 1.00 67.31 85 THR A O 1
ATOM 656 N N . PRO A 1 86 ? -11.146 9.543 8.177 1.00 58.44 86 PRO A N 1
ATOM 657 C CA . PRO A 1 86 ? -11.689 10.878 7.951 1.00 58.44 86 PRO A CA 1
ATOM 658 C C . PRO A 1 86 ? -12.410 11.379 9.211 1.00 58.44 86 PRO A C 1
ATOM 660 O O . PRO A 1 86 ? -13.178 10.637 9.828 1.00 58.44 86 PRO A O 1
ATOM 663 N N . ALA A 1 87 ? -12.114 12.620 9.612 1.00 53.62 87 ALA A N 1
ATOM 664 C CA . ALA A 1 87 ? -12.760 13.261 10.752 1.00 53.62 87 ALA A CA 1
ATOM 665 C C . ALA A 1 87 ? -14.276 13.337 10.514 1.00 53.62 87 ALA A C 1
ATOM 667 O O . ALA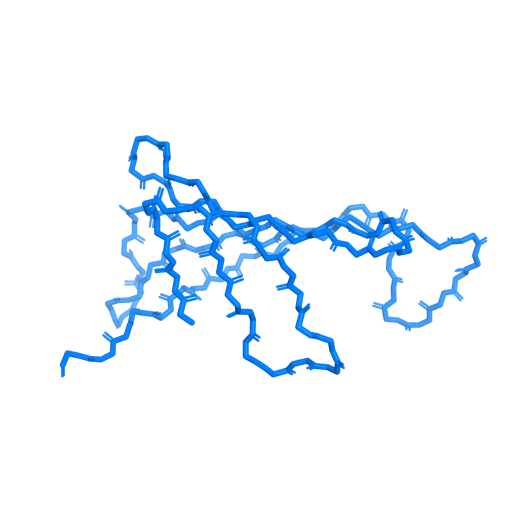 A 1 87 ? -14.715 13.611 9.396 1.00 53.62 87 ALA A O 1
ATOM 668 N N . LYS A 1 88 ? -15.035 13.032 11.567 1.00 42.66 88 LYS A N 1
ATOM 669 C CA . LYS A 1 88 ? -16.494 12.912 11.544 1.00 42.66 88 LYS A CA 1
ATOM 670 C C . LYS A 1 88 ? -17.191 14.232 11.227 1.00 42.66 88 LYS A C 1
ATOM 672 O O . LYS A 1 88 ? -16.730 15.268 11.756 1.00 42.66 88 LYS A O 1
#

Secondary structure (DSSP, 8-state):
-EET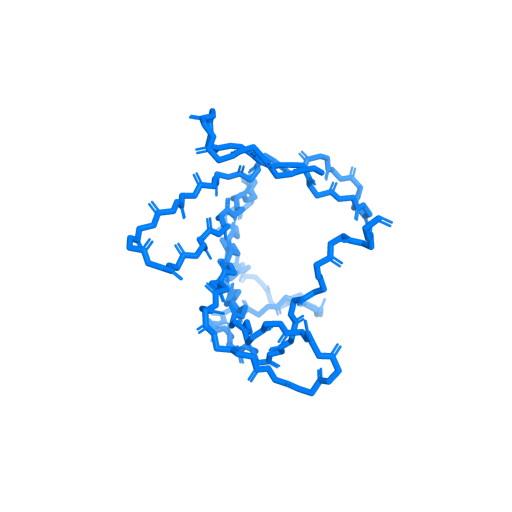TTTEEE-SSSSS--EEEEEEETTEEEEEEE-TTS-EEEEEEEEEE-GGGPEEEEEEEE---SS--TT--SS-EEEEEEEPPPP-

pLDDT: mean 78.38, std 12.67, range [42.66, 94.88]

Radius of gyration: 14.15 Å; chains: 1; bounding box: 38×24×35 Å